Protein AF-A0A0N4XJ98-F1 (afdb_monomer)

Radius of gyration: 18.04 Å; Cα contacts (8 Å, |Δi|>4): 107; chains: 1; bounding box: 39×33×53 Å

pLDDT: mean 84.91, std 18.33, range [32.22, 97.94]

Secondary structure (DSSP, 8-state):
-PPPHHHHHHHHHHHHHHHHHHHHHHHT-TT--SS-------TTTT--S--B-TTSSB-TTTB-TTSSSB-HHHHHHHHHHHHHHHHSPTT---SS--TT---SPPPPPPP----TT-PPPSS-------

Mean predicted aligned error: 8.16 Å

Organism: Nippostrongylus brasiliensis (NCBI:txid27835)

Solvent-accessible surface area (backbone atoms only — not comparable to full-atom values): 8422 Å² total; per-residue (Å²): 136,82,76,56,70,70,57,51,53,53,51,52,53,54,51,52,55,52,51,53,50,54,53,50,60,38,73,65,49,81,53,66,52,98,86,47,68,63,79,86,79,46,39,55,72,69,57,89,68,83,75,48,42,99,85,73,41,74,40,72,66,39,21,34,98,80,70,71,54,68,16,77,56,30,48,52,49,51,49,48,51,51,55,39,41,61,69,36,56,84,96,64,51,53,35,60,64,62,86,86,59,74,84,66,75,80,71,74,85,74,82,84,80,76,63,94,79,78,65,79,69,96,59,84,74,68,83,78,79,126

Sequence (130 aa):
MECGDDYIRKRDKLTEEYRKILYALQDEKKFDHEDFTVVVQSFMDDIYDAFRNSRGVYDKTFYGADVFHISKYGNAVLGKFLWNNLLEPVGKKTTKADLGNDDAPLLCPTTVSFDSTGGLPTSFQAELVA

InterPro domains:
  IPR038885 Phospholipase B1, membrane-associated [PTHR21325] (12-111)

Structure (mmCIF, N/CA/C/O backbone):
data_AF-A0A0N4XJ98-F1
#
_entry.id   AF-A0A0N4XJ98-F1
#
loop_
_atom_site.group_PDB
_atom_site.id
_atom_site.type_symbol
_atom_site.label_atom_id
_atom_site.label_alt_id
_atom_site.label_comp_id
_atom_site.label_asym_id
_atom_site.label_entity_id
_atom_site.label_seq_id
_atom_site.pdbx_PDB_ins_code
_atom_site.Cartn_x
_atom_site.Cartn_y
_atom_site.Cartn_z
_atom_site.occupancy
_atom_site.B_iso_or_equiv
_atom_site.auth_seq_id
_atom_site.auth_comp_id
_atom_site.auth_asym_id
_atom_site.auth_atom_id
_atom_site.pdbx_PDB_model_num
ATOM 1 N N . MET A 1 1 ? 13.497 2.907 -17.859 1.00 48.62 1 MET A N 1
ATOM 2 C CA . MET A 1 1 ? 13.083 4.317 -17.756 1.00 48.62 1 MET A CA 1
ATOM 3 C C . MET A 1 1 ? 13.409 4.711 -16.331 1.00 48.62 1 MET A C 1
ATOM 5 O O . MET A 1 1 ? 12.692 4.307 -15.429 1.00 48.62 1 MET A O 1
ATOM 9 N N . GLU A 1 2 ? 14.575 5.304 -16.108 1.00 59.53 2 GLU A N 1
ATOM 10 C CA . GLU A 1 2 ? 14.986 5.723 -14.766 1.00 59.53 2 GLU A CA 1
ATOM 11 C C . GLU A 1 2 ? 14.570 7.181 -14.607 1.00 59.53 2 GLU A C 1
ATOM 13 O O . GLU A 1 2 ? 14.900 8.026 -15.441 1.00 59.53 2 GLU A O 1
ATOM 18 N N . CYS A 1 3 ? 13.744 7.455 -13.601 1.00 68.56 3 CYS A N 1
ATOM 19 C CA . CYS A 1 3 ? 13.434 8.822 -13.218 1.00 68.56 3 CYS A CA 1
ATOM 20 C C . CYS A 1 3 ? 14.681 9.400 -12.535 1.00 68.56 3 CYS A C 1
ATOM 22 O O . CYS A 1 3 ? 15.293 8.706 -11.730 1.00 68.56 3 CYS A O 1
ATOM 24 N N . GLY A 1 4 ? 15.073 10.636 -12.852 1.00 80.94 4 GLY A N 1
ATOM 25 C CA . GLY A 1 4 ? 16.208 11.272 -12.171 1.00 80.94 4 GLY A CA 1
ATOM 26 C C . GLY A 1 4 ? 15.931 11.499 -10.679 1.00 80.94 4 GLY A C 1
ATOM 27 O O . GLY A 1 4 ? 14.773 11.655 -10.286 1.00 80.94 4 GLY A O 1
ATOM 28 N N . ASP A 1 5 ? 16.986 11.572 -9.865 1.00 85.38 5 ASP A N 1
ATOM 29 C CA . ASP A 1 5 ? 16.911 11.648 -8.393 1.00 85.38 5 ASP A CA 1
ATOM 30 C C . ASP A 1 5 ? 15.963 12.740 -7.865 1.00 85.38 5 ASP A C 1
ATOM 32 O O . ASP A 1 5 ? 15.241 12.528 -6.889 1.00 85.38 5 ASP A O 1
ATOM 36 N N . ASP A 1 6 ? 15.907 13.903 -8.524 1.00 91.12 6 ASP A N 1
ATOM 37 C CA . ASP A 1 6 ? 15.015 15.000 -8.117 1.00 91.12 6 ASP A CA 1
ATOM 38 C C . ASP A 1 6 ? 13.527 14.630 -8.247 1.00 91.12 6 ASP A C 1
ATOM 40 O O . ASP A 1 6 ? 12.714 14.959 -7.379 1.00 91.12 6 ASP A O 1
ATOM 44 N N . TYR A 1 7 ? 13.165 13.879 -9.290 1.00 89.88 7 TYR A N 1
ATOM 45 C CA . TYR A 1 7 ? 11.793 13.421 -9.494 1.00 89.88 7 TYR A CA 1
ATOM 46 C C . TYR A 1 7 ? 11.388 12.361 -8.470 1.00 89.88 7 TYR A C 1
ATOM 48 O O . TYR A 1 7 ? 10.267 12.411 -7.962 1.00 89.88 7 TYR A O 1
ATOM 56 N N . ILE A 1 8 ? 12.301 11.445 -8.132 1.00 90.19 8 ILE A N 1
ATOM 57 C CA . ILE A 1 8 ? 12.093 10.445 -7.078 1.00 90.19 8 ILE A CA 1
ATOM 58 C C . ILE A 1 8 ? 11.874 11.141 -5.733 1.00 90.19 8 ILE A C 1
ATOM 60 O O . ILE A 1 8 ? 10.845 10.929 -5.095 1.00 90.19 8 ILE A O 1
ATOM 64 N N . ARG A 1 9 ? 12.746 12.090 -5.368 1.00 91.62 9 ARG A N 1
ATOM 65 C CA . ARG A 1 9 ? 12.595 12.874 -4.133 1.00 91.62 9 ARG A CA 1
ATOM 66 C C . ARG A 1 9 ? 11.261 13.621 -4.081 1.00 91.62 9 ARG A C 1
ATOM 68 O O . ARG A 1 9 ? 10.619 13.687 -3.033 1.00 91.62 9 ARG A O 1
ATOM 75 N N . LYS A 1 10 ? 10.835 14.212 -5.202 1.00 94.25 10 LYS A N 1
ATOM 76 C CA . LYS A 1 10 ? 9.556 14.928 -5.286 1.00 94.25 10 LYS A CA 1
ATOM 77 C C . LYS A 1 10 ? 8.364 13.985 -5.108 1.00 94.25 10 LYS A C 1
ATOM 79 O O . LYS A 1 10 ? 7.436 14.336 -4.382 1.00 94.25 10 LYS A O 1
ATOM 84 N N . ARG A 1 11 ? 8.387 12.815 -5.753 1.00 92.62 11 ARG A N 1
ATOM 85 C CA . ARG A 1 11 ? 7.362 11.772 -5.605 1.00 92.62 11 ARG A CA 1
ATOM 86 C C . ARG A 1 11 ? 7.258 11.313 -4.153 1.00 92.62 11 ARG A C 1
ATOM 88 O O . ARG 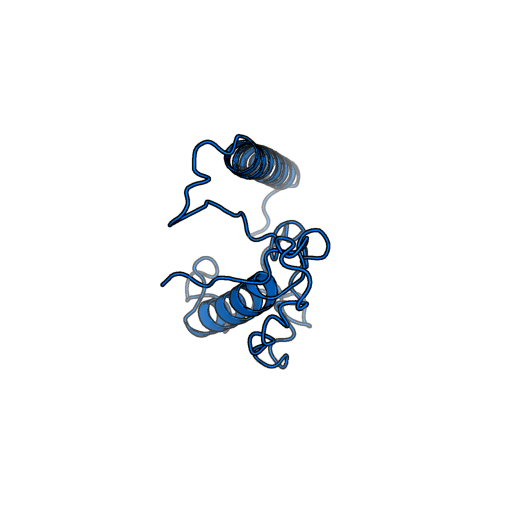A 1 11 ? 6.150 11.267 -3.623 1.00 92.62 11 ARG A O 1
ATOM 95 N N . ASP A 1 12 ? 8.387 11.015 -3.519 1.00 92.94 12 ASP A N 1
ATOM 96 C CA . ASP A 1 12 ? 8.416 10.483 -2.154 1.00 92.94 12 ASP A CA 1
ATOM 97 C C . ASP A 1 12 ? 7.845 11.505 -1.171 1.00 92.94 12 ASP A C 1
ATOM 99 O O . ASP A 1 12 ? 6.924 11.187 -0.423 1.00 92.94 12 ASP A O 1
ATOM 103 N N . LYS A 1 13 ? 8.247 12.778 -1.293 1.00 95.31 13 LYS A N 1
ATOM 104 C CA . LYS A 1 13 ? 7.671 13.869 -0.498 1.00 95.31 13 LYS A CA 1
ATOM 105 C C . LYS A 1 13 ? 6.152 13.978 -0.663 1.00 95.31 13 LYS A C 1
ATOM 107 O O . LYS A 1 13 ? 5.438 14.133 0.320 1.00 95.31 13 LYS A O 1
ATOM 112 N N . LEU A 1 14 ? 5.641 13.930 -1.895 1.00 95.31 14 LEU A N 1
ATOM 113 C CA . LEU A 1 14 ? 4.194 14.014 -2.136 1.00 95.31 14 LEU A CA 1
ATOM 114 C C . LEU A 1 14 ? 3.447 12.809 -1.556 1.00 95.31 14 LEU A C 1
ATOM 116 O O . LEU A 1 14 ? 2.352 12.972 -1.025 1.00 95.31 14 LEU A O 1
ATOM 120 N N . THR A 1 15 ? 4.048 11.624 -1.635 1.00 93.94 15 THR A N 1
ATOM 121 C CA . THR A 1 15 ? 3.486 10.386 -1.082 1.00 93.94 15 THR A CA 1
ATOM 122 C C . THR A 1 15 ? 3.412 10.455 0.443 1.00 93.94 15 THR A C 1
ATOM 124 O O . THR A 1 15 ? 2.373 10.140 1.020 1.00 93.94 15 THR A O 1
ATOM 127 N N . GLU A 1 16 ? 4.472 10.933 1.097 1.00 94.88 16 GLU A N 1
ATOM 128 C CA . GLU A 1 16 ? 4.503 11.140 2.547 1.00 94.88 16 GLU A CA 1
ATOM 129 C C . GLU A 1 16 ? 3.462 12.166 3.008 1.00 94.88 16 GLU A C 1
ATOM 131 O O . GLU A 1 16 ? 2.733 11.910 3.964 1.00 94.88 16 GLU A O 1
ATOM 136 N N . GLU A 1 17 ? 3.356 13.315 2.334 1.00 97.00 17 GLU A N 1
ATOM 137 C CA . GLU A 1 17 ? 2.368 14.344 2.683 1.00 97.00 17 GLU A CA 1
ATOM 138 C C . GLU A 1 17 ? 0.931 13.849 2.480 1.00 97.00 17 GLU A C 1
ATOM 140 O O . GLU A 1 17 ? 0.078 14.058 3.341 1.00 97.00 17 GLU A O 1
ATOM 145 N N . TYR A 1 18 ? 0.666 13.127 1.387 1.00 95.88 18 TYR A N 1
ATOM 146 C CA . TYR A 1 18 ? -0.634 12.498 1.158 1.00 95.88 18 TYR A CA 1
ATOM 147 C C . TYR A 1 18 ? -0.984 11.507 2.275 1.00 95.88 18 TYR A C 1
ATOM 149 O O . TYR A 1 18 ? -2.074 11.573 2.843 1.00 95.88 18 TYR A O 1
ATOM 157 N N . ARG A 1 19 ? -0.041 10.636 2.654 1.00 95.25 19 ARG A N 1
ATOM 158 C CA . ARG A 1 19 ? -0.224 9.672 3.745 1.00 95.25 19 ARG A CA 1
ATOM 159 C C . ARG A 1 19 ? -0.502 10.360 5.081 1.00 95.25 19 ARG A C 1
ATOM 161 O O . ARG A 1 19 ? -1.426 9.954 5.778 1.00 95.25 19 ARG A O 1
ATOM 168 N N . LYS A 1 20 ? 0.246 11.414 5.431 1.00 96.56 20 LYS A N 1
ATOM 169 C CA . LYS A 1 20 ? 0.011 12.189 6.665 1.00 96.56 20 LYS A CA 1
ATOM 170 C C . LYS A 1 20 ? -1.420 12.718 6.733 1.00 96.56 20 LYS A C 1
ATOM 172 O O . LYS A 1 20 ? -2.039 12.642 7.788 1.00 96.56 20 LYS A O 1
ATOM 177 N N . ILE A 1 21 ? -1.949 13.213 5.613 1.00 96.94 21 ILE A N 1
ATOM 178 C CA . ILE A 1 21 ? -3.331 13.697 5.537 1.00 96.94 21 ILE A CA 1
ATOM 179 C C . ILE A 1 21 ? -4.325 12.548 5.743 1.00 96.94 21 ILE A C 1
ATOM 181 O O . ILE A 1 21 ? -5.291 12.727 6.475 1.00 96.94 21 ILE A O 1
ATOM 185 N N . LEU A 1 22 ? -4.093 11.366 5.160 1.00 95.25 22 LEU A N 1
ATOM 186 C CA . LEU A 1 22 ? -4.973 10.208 5.374 1.00 95.25 22 LEU A CA 1
ATOM 187 C C . LEU A 1 22 ? -5.050 9.791 6.848 1.00 95.25 22 LEU A C 1
ATOM 189 O O . LEU A 1 22 ? -6.145 9.549 7.352 1.00 95.25 22 LEU A O 1
ATOM 193 N N . TYR A 1 23 ? -3.914 9.741 7.546 1.00 94.75 23 TYR A N 1
ATOM 194 C CA . TYR A 1 23 ? -3.902 9.436 8.980 1.00 94.75 23 TYR A CA 1
ATOM 195 C C . TYR A 1 23 ? -4.558 10.540 9.809 1.00 94.75 23 TYR A C 1
ATOM 197 O O . TYR A 1 23 ? -5.353 10.235 10.690 1.00 94.75 23 TYR A O 1
ATOM 205 N N . ALA A 1 24 ? -4.313 11.813 9.485 1.00 96.25 24 ALA A N 1
ATOM 206 C CA . ALA A 1 24 ? -5.002 12.919 10.144 1.00 96.25 24 ALA A CA 1
ATOM 207 C C . ALA A 1 24 ? -6.531 12.820 9.981 1.00 96.25 24 ALA A C 1
ATOM 209 O O . ALA A 1 24 ? -7.254 12.998 10.953 1.00 96.25 24 ALA A O 1
ATOM 210 N N . LEU A 1 25 ? -7.020 12.460 8.787 1.00 95.06 25 LEU A N 1
ATOM 211 C CA . LEU A 1 25 ? -8.450 12.267 8.517 1.00 95.06 25 LEU A CA 1
ATOM 212 C C . LEU A 1 25 ? -9.069 11.126 9.336 1.00 95.06 25 LEU A C 1
ATOM 214 O O . LEU A 1 25 ? -10.206 11.251 9.786 1.00 95.06 25 LEU A O 1
ATOM 218 N N . GLN A 1 26 ? -8.345 10.021 9.526 1.00 92.69 26 GLN A N 1
ATOM 219 C CA . GLN A 1 26 ? -8.756 8.962 10.450 1.00 92.69 26 GLN A CA 1
ATOM 220 C C . GLN A 1 26 ? -8.799 9.491 11.894 1.00 92.69 26 GLN A C 1
ATOM 222 O O . GLN A 1 26 ? -9.791 9.310 12.598 1.00 92.69 26 GLN A O 1
ATOM 227 N N . ASP A 1 27 ? -7.736 10.164 12.333 1.00 93.50 27 ASP A N 1
ATOM 228 C CA . ASP A 1 27 ? -7.558 10.591 13.725 1.00 93.50 27 ASP A CA 1
ATOM 229 C C . ASP A 1 27 ? -8.497 11.741 14.138 1.00 93.50 27 ASP A C 1
ATOM 231 O O . ASP A 1 27 ? -8.714 11.965 15.330 1.00 93.50 27 ASP A O 1
ATOM 235 N N . GLU A 1 28 ? -9.109 12.439 13.176 1.00 95.12 28 GLU A N 1
ATOM 236 C CA . GLU A 1 28 ? -10.196 13.398 13.412 1.00 95.12 28 GLU A CA 1
ATOM 237 C C . GLU A 1 28 ? -11.440 12.749 14.039 1.00 95.12 28 GLU A C 1
ATOM 239 O O . GLU A 1 28 ? -12.269 13.463 14.607 1.00 95.12 28 GLU A O 1
ATOM 244 N N . LYS A 1 29 ? -11.604 11.420 13.919 1.00 91.00 29 LYS A N 1
ATOM 245 C CA . LYS A 1 29 ? -12.755 10.646 14.433 1.00 91.00 29 LYS A CA 1
ATOM 246 C C . LYS A 1 29 ? -14.124 11.131 13.958 1.00 91.00 29 LYS A C 1
ATOM 248 O O . LYS A 1 29 ? -15.160 10.7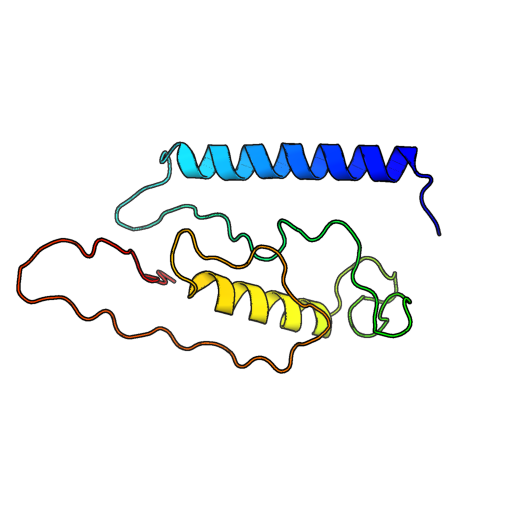20 14.471 1.00 91.00 29 LYS A O 1
ATOM 253 N N . LYS A 1 30 ? -14.158 11.989 12.936 1.00 94.12 30 LYS A N 1
ATOM 254 C CA . LYS A 1 30 ? -15.388 12.525 12.339 1.00 94.12 30 LYS A CA 1
ATOM 255 C C . LYS A 1 30 ? -16.293 11.422 11.780 1.00 94.12 30 LYS A C 1
ATOM 257 O O . LYS A 1 30 ? -17.500 11.621 11.670 1.00 94.12 30 LYS A O 1
ATOM 262 N N . PHE A 1 31 ? -15.696 10.297 11.397 1.00 91.75 31 PHE A N 1
ATOM 263 C CA . PHE A 1 31 ? -16.375 9.141 10.827 1.00 91.75 31 PHE A CA 1
ATOM 264 C C . PHE A 1 31 ? -16.526 7.981 11.816 1.00 91.75 31 PHE A C 1
ATOM 266 O O . PHE A 1 31 ? -16.961 6.921 11.392 1.00 91.75 31 PHE A O 1
ATOM 273 N N . ASP A 1 32 ? -16.187 8.160 13.097 1.00 93.75 32 ASP A N 1
ATOM 274 C CA . ASP A 1 32 ? -16.399 7.129 14.116 1.00 93.75 32 ASP A CA 1
ATOM 275 C C . ASP A 1 32 ? -17.882 7.098 14.500 1.00 93.75 32 ASP A C 1
ATOM 277 O O . ASP A 1 32 ? -18.371 7.945 15.252 1.00 93.75 32 ASP A O 1
ATOM 281 N N . HIS A 1 33 ? -18.600 6.125 13.947 1.00 92.75 33 HIS A N 1
ATOM 282 C CA . HIS A 1 33 ? -20.007 5.861 14.215 1.00 92.75 33 HIS A CA 1
ATOM 283 C C . HIS A 1 33 ? -20.186 4.441 14.764 1.00 92.75 33 HIS A C 1
ATOM 285 O O . HIS A 1 33 ? -19.295 3.603 14.658 1.00 92.75 33 HIS A O 1
ATOM 291 N N . GLU A 1 34 ? -21.362 4.150 15.322 1.00 92.31 34 GLU A N 1
ATOM 292 C CA . GLU A 1 34 ? -21.692 2.806 15.826 1.00 92.31 34 GLU A CA 1
ATOM 293 C C . GLU A 1 34 ? -21.682 1.734 14.718 1.00 92.31 34 GLU A C 1
ATOM 295 O O . GLU A 1 34 ? -21.380 0.580 14.993 1.00 92.31 34 GLU A O 1
ATOM 300 N N . ASP A 1 35 ? -21.942 2.125 13.465 1.00 93.56 35 ASP A N 1
ATOM 301 C CA . ASP A 1 35 ? -22.123 1.197 12.335 1.00 93.56 35 ASP A CA 1
ATOM 302 C C . ASP A 1 35 ? -20.986 1.252 11.302 1.00 93.56 35 ASP A C 1
ATOM 304 O O . ASP A 1 35 ? -20.921 0.419 10.399 1.00 93.56 35 ASP A O 1
ATOM 308 N N . PHE A 1 36 ? -20.111 2.260 11.376 1.00 92.44 36 PHE A N 1
ATOM 309 C CA . PHE A 1 36 ? -18.972 2.393 10.471 1.00 92.44 36 PHE A CA 1
ATOM 310 C C . PHE A 1 36 ? -17.874 3.274 11.071 1.00 92.44 36 PHE A C 1
ATOM 312 O O . PHE A 1 36 ? -18.132 4.158 11.883 1.00 92.44 36 PHE A O 1
ATOM 319 N N . THR A 1 37 ? -16.640 3.056 10.621 1.00 92.44 37 THR A N 1
ATOM 320 C CA . THR A 1 37 ? -15.479 3.911 10.904 1.00 92.44 37 THR A CA 1
ATOM 321 C C . THR A 1 37 ? -14.550 3.936 9.688 1.00 92.44 37 THR A C 1
ATOM 323 O O . THR A 1 37 ? -14.688 3.131 8.762 1.00 92.44 37 THR A O 1
ATOM 326 N N . VAL A 1 38 ? -13.609 4.878 9.665 1.00 90.62 38 VAL A N 1
ATOM 327 C CA . VAL A 1 38 ? -12.567 4.977 8.639 1.00 90.62 38 VAL A CA 1
ATOM 328 C C . VAL A 1 38 ? -11.235 4.613 9.273 1.00 90.62 38 VAL A C 1
ATOM 330 O O . VAL A 1 38 ? -10.776 5.301 10.176 1.00 90.62 38 VAL A O 1
ATOM 333 N N . VAL A 1 39 ? -10.592 3.560 8.763 1.00 90.81 39 VAL A N 1
ATOM 334 C CA . VAL A 1 39 ? -9.272 3.118 9.232 1.00 90.81 39 VAL A CA 1
ATOM 335 C C . VAL A 1 39 ? -8.328 2.934 8.047 1.00 90.81 39 VAL A C 1
ATOM 337 O O . VAL A 1 39 ? -8.559 2.098 7.169 1.00 90.81 39 VAL A O 1
ATOM 340 N N . VAL A 1 40 ? -7.234 3.688 8.041 1.00 93.25 40 VAL A N 1
ATOM 341 C CA . VAL A 1 40 ? -6.115 3.557 7.107 1.00 93.25 40 VAL A CA 1
ATOM 342 C C . VAL A 1 40 ? -5.380 2.244 7.384 1.00 93.25 40 VAL A C 1
ATOM 344 O O . VAL A 1 40 ? -5.017 1.940 8.520 1.00 93.25 40 VAL A O 1
ATOM 347 N N . GLN A 1 41 ? -5.156 1.451 6.334 1.00 94.62 41 GLN A N 1
ATOM 348 C CA . GLN A 1 41 ? -4.370 0.218 6.413 1.00 94.62 41 GLN A CA 1
ATOM 349 C C . GLN A 1 41 ? -2.926 0.496 5.997 1.00 94.62 41 GLN A C 1
ATOM 351 O O . GLN A 1 41 ? -2.675 1.002 4.904 1.00 94.62 41 GLN A O 1
ATOM 356 N N . SER A 1 42 ? -1.980 0.153 6.870 1.00 95.50 42 SER A N 1
ATOM 357 C CA . SER A 1 42 ? -0.594 0.625 6.800 1.00 95.50 42 SER A CA 1
ATOM 358 C C . SER A 1 42 ? 0.328 -0.232 5.935 1.00 95.50 42 SER A C 1
ATOM 360 O O . SER A 1 42 ? 1.483 0.133 5.760 1.00 95.50 42 SER A O 1
ATOM 362 N N . PHE A 1 43 ? -0.127 -1.369 5.394 1.00 95.06 43 PHE A N 1
ATOM 363 C CA . PHE A 1 43 ? 0.734 -2.406 4.788 1.00 95.06 43 PHE A CA 1
ATOM 364 C C . PHE A 1 43 ? 1.674 -1.950 3.650 1.00 95.06 43 PHE A C 1
ATOM 366 O O . PHE A 1 43 ? 2.585 -2.694 3.281 1.00 95.06 43 PHE A O 1
ATOM 373 N N . MET A 1 44 ? 1.474 -0.749 3.096 1.00 94.06 44 MET A N 1
ATOM 374 C CA . MET A 1 44 ? 2.308 -0.150 2.045 1.00 94.06 44 MET A CA 1
ATOM 375 C C . MET A 1 44 ? 3.029 1.139 2.470 1.00 94.06 44 MET A C 1
ATOM 377 O O . MET A 1 44 ? 3.636 1.799 1.627 1.00 94.06 44 MET A O 1
ATOM 381 N N . ASP A 1 45 ? 2.966 1.537 3.740 1.00 94.88 45 ASP A N 1
ATOM 382 C CA . ASP A 1 45 ? 3.508 2.820 4.190 1.00 94.88 45 ASP A CA 1
ATOM 383 C C . ASP A 1 45 ? 5.022 2.950 3.975 1.00 94.88 45 ASP A C 1
ATOM 385 O O . ASP A 1 45 ? 5.511 4.015 3.596 1.00 94.88 45 ASP A O 1
ATOM 389 N N . ASP A 1 46 ? 5.753 1.848 4.102 1.00 94.44 46 ASP A N 1
ATOM 390 C CA . ASP A 1 46 ? 7.205 1.801 3.920 1.00 94.44 46 ASP A CA 1
ATOM 391 C C . ASP A 1 46 ? 7.624 1.228 2.551 1.00 94.44 46 ASP A C 1
ATOM 393 O O . ASP A 1 46 ? 8.749 0.746 2.368 1.00 94.44 46 ASP A O 1
ATOM 397 N N . ILE A 1 47 ? 6.720 1.283 1.566 1.00 92.31 47 ILE A N 1
ATOM 398 C CA . ILE A 1 47 ? 6.980 0.914 0.170 1.00 92.31 47 ILE A CA 1
ATOM 399 C C . ILE A 1 47 ? 7.099 2.190 -0.673 1.00 92.31 47 ILE A C 1
ATOM 401 O O . ILE A 1 47 ? 6.105 2.816 -1.032 1.00 92.31 47 ILE A O 1
ATOM 405 N N . TYR A 1 48 ? 8.338 2.555 -1.013 1.00 87.56 48 TYR A N 1
ATOM 406 C CA . TYR A 1 48 ? 8.657 3.764 -1.790 1.00 87.56 48 TYR A CA 1
ATOM 407 C C . TYR A 1 48 ? 9.062 3.477 -3.238 1.00 87.56 48 TYR A C 1
ATOM 409 O O . TYR A 1 48 ? 9.133 4.394 -4.049 1.00 87.56 48 TYR A O 1
ATOM 417 N N . ASP A 1 49 ? 9.333 2.223 -3.598 1.00 88.50 49 ASP A N 1
ATOM 418 C CA . ASP A 1 49 ? 9.647 1.851 -4.978 1.00 88.50 49 ASP A CA 1
ATOM 419 C C . ASP A 1 49 ? 8.705 0.757 -5.473 1.00 88.50 49 ASP A C 1
ATOM 421 O O . ASP A 1 49 ? 8.151 -0.024 -4.697 1.00 88.50 49 ASP A O 1
ATOM 425 N N . ALA A 1 50 ? 8.534 0.711 -6.790 1.00 90.62 50 ALA A N 1
ATOM 426 C CA . ALA A 1 50 ? 7.816 -0.364 -7.440 1.00 90.62 50 ALA A CA 1
ATOM 427 C C . ALA A 1 50 ? 8.526 -1.696 -7.153 1.00 90.62 50 ALA A C 1
ATOM 429 O O . ALA A 1 50 ? 9.743 -1.821 -7.300 1.00 90.62 50 ALA A O 1
ATOM 430 N N . PHE A 1 51 ? 7.748 -2.707 -6.764 1.00 93.94 51 PHE A N 1
ATOM 431 C CA . PHE A 1 51 ? 8.220 -4.070 -6.553 1.00 93.94 51 PHE A CA 1
ATOM 432 C C . PHE A 1 51 ? 9.074 -4.572 -7.729 1.00 93.94 51 PHE A C 1
ATOM 434 O O . PHE A 1 51 ? 8.694 -4.458 -8.900 1.00 93.94 51 PHE A O 1
ATOM 441 N N . ARG A 1 52 ? 10.221 -5.161 -7.391 1.00 94.00 52 ARG A N 1
ATOM 442 C CA . ARG A 1 52 ? 11.146 -5.846 -8.294 1.00 94.00 52 ARG A C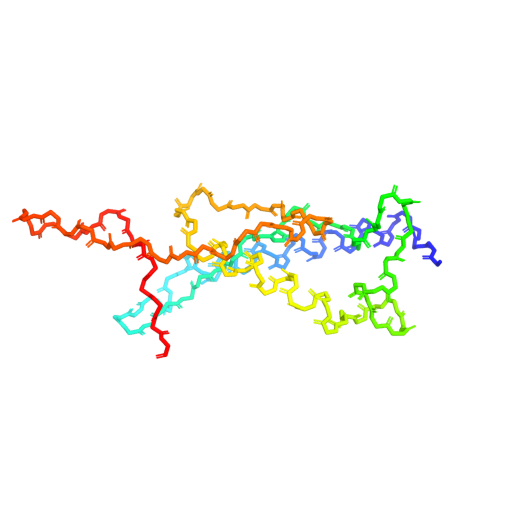A 1
ATOM 443 C C . ARG A 1 52 ? 11.341 -7.261 -7.769 1.00 94.00 52 ARG A C 1
ATOM 445 O O . ARG A 1 52 ? 11.419 -7.463 -6.561 1.00 94.00 52 ARG A O 1
ATOM 452 N N . ASN A 1 53 ? 11.454 -8.227 -8.670 1.00 92.44 53 ASN A N 1
ATOM 453 C CA . ASN A 1 53 ? 11.734 -9.605 -8.271 1.00 92.44 53 ASN A CA 1
ATOM 454 C C . ASN A 1 53 ? 13.176 -9.769 -7.760 1.00 92.44 53 ASN A C 1
ATOM 456 O O . ASN A 1 53 ? 13.980 -8.835 -7.782 1.00 92.44 53 ASN A O 1
ATOM 460 N N . SER A 1 54 ? 13.538 -10.992 -7.373 1.00 91.50 54 SER A N 1
ATOM 461 C CA . SER A 1 54 ? 14.874 -11.349 -6.866 1.00 91.50 54 SER A CA 1
ATOM 462 C C . SER A 1 54 ? 16.041 -11.031 -7.813 1.00 91.50 54 SER A C 1
ATOM 464 O O . SER A 1 54 ? 17.189 -11.002 -7.381 1.00 91.50 54 SER A O 1
ATOM 466 N N . ARG A 1 55 ? 15.774 -10.760 -9.099 1.00 93.06 55 ARG A N 1
ATOM 467 C CA . ARG A 1 55 ? 16.777 -10.331 -10.089 1.00 93.06 55 ARG A CA 1
ATOM 468 C C . ARG A 1 55 ? 16.885 -8.807 -10.219 1.00 93.06 55 ARG A C 1
ATOM 470 O O . ARG A 1 55 ? 17.598 -8.330 -11.095 1.00 93.06 55 ARG A O 1
ATOM 477 N N . GLY A 1 56 ? 16.152 -8.040 -9.413 1.00 92.88 56 GLY A N 1
ATOM 478 C CA . GLY A 1 56 ? 16.151 -6.575 -9.443 1.00 92.88 56 GLY A CA 1
ATOM 479 C C . GLY A 1 56 ? 15.400 -5.960 -10.630 1.00 92.88 56 GLY A C 1
ATOM 480 O O . GLY A 1 56 ? 15.498 -4.753 -10.862 1.00 92.88 56 GLY A O 1
ATOM 481 N N . VAL A 1 57 ? 14.633 -6.752 -11.386 1.00 93.88 57 VAL A N 1
ATOM 482 C CA . VAL A 1 57 ? 13.833 -6.266 -12.523 1.00 93.88 57 VAL A CA 1
ATOM 483 C C . VAL A 1 57 ? 12.353 -6.200 -12.161 1.00 93.88 57 VAL A C 1
ATOM 485 O O . VAL A 1 57 ? 11.881 -6.972 -11.325 1.00 93.88 57 VAL A O 1
ATOM 488 N N . TYR A 1 58 ? 11.609 -5.308 -12.819 1.00 94.56 58 TYR A N 1
ATOM 489 C CA . TYR A 1 58 ? 10.156 -5.254 -12.675 1.00 94.56 58 TYR A CA 1
ATOM 490 C C . TYR A 1 58 ? 9.532 -6.597 -13.048 1.00 94.56 58 TYR A C 1
ATOM 492 O O . TYR A 1 58 ? 9.808 -7.160 -14.116 1.00 94.56 58 TYR A O 1
ATOM 500 N N . ASP A 1 59 ? 8.708 -7.118 -12.146 1.00 94.19 59 ASP A N 1
ATOM 501 C CA . ASP A 1 59 ? 8.102 -8.423 -12.324 1.00 94.19 59 ASP A CA 1
ATOM 502 C C . ASP A 1 59 ? 6.921 -8.346 -13.303 1.00 94.19 59 ASP A C 1
ATOM 504 O O . ASP A 1 59 ? 5.856 -7.816 -12.995 1.00 94.19 59 ASP A O 1
ATOM 508 N N . LYS A 1 60 ? 7.105 -8.905 -14.502 1.00 93.94 60 LYS A N 1
ATOM 509 C CA . LYS A 1 60 ? 6.090 -8.910 -15.569 1.00 93.94 60 LYS A CA 1
ATOM 510 C C . LYS A 1 60 ? 4.865 -9.775 -15.258 1.00 93.94 60 LYS A C 1
ATOM 512 O O . LYS A 1 60 ? 3.903 -9.738 -16.016 1.00 93.94 60 LYS A O 1
ATOM 517 N N . THR A 1 61 ? 4.911 -10.583 -14.201 1.00 94.19 61 THR A N 1
ATOM 518 C CA . THR A 1 61 ? 3.742 -11.302 -13.686 1.00 94.19 61 THR A CA 1
ATOM 519 C C . THR A 1 61 ? 2.976 -10.448 -12.678 1.00 94.19 61 THR A C 1
ATOM 521 O O . THR A 1 61 ? 1.749 -10.517 -12.638 1.00 94.19 61 THR A O 1
ATOM 524 N N . PHE A 1 62 ? 3.666 -9.596 -11.913 1.00 96.62 62 PHE A N 1
ATOM 525 C CA . PHE A 1 62 ? 3.068 -8.697 -10.922 1.00 96.62 62 PHE A CA 1
ATOM 526 C C . PHE A 1 62 ? 2.386 -7.479 -11.560 1.00 96.62 62 PHE A C 1
ATOM 528 O O . PHE A 1 62 ? 1.325 -7.055 -11.101 1.00 96.62 62 PHE A O 1
ATOM 535 N N . TYR A 1 63 ? 2.947 -6.948 -12.648 1.00 97.38 63 TYR A N 1
ATOM 536 C CA . TYR A 1 63 ? 2.392 -5.809 -13.388 1.00 97.38 63 TYR A CA 1
ATOM 537 C C . TYR A 1 63 ? 1.702 -6.220 -14.692 1.00 97.38 63 TYR A C 1
ATOM 539 O O . TYR A 1 63 ? 1.922 -7.305 -15.228 1.00 97.38 63 TYR A O 1
ATOM 547 N N . GLY A 1 64 ? 0.849 -5.337 -15.203 1.00 95.25 64 GLY A N 1
ATOM 548 C CA . GLY A 1 64 ? 0.267 -5.415 -16.535 1.00 95.25 64 GLY A CA 1
ATOM 549 C C . GLY A 1 64 ? 1.295 -5.157 -17.641 1.00 95.25 64 GLY A C 1
ATOM 550 O O . GLY A 1 64 ? 2.483 -4.944 -17.394 1.00 95.25 64 GLY A O 1
ATOM 551 N N . ALA A 1 65 ? 0.826 -5.163 -18.891 1.00 94.25 65 ALA A N 1
ATOM 552 C CA . ALA A 1 65 ? 1.689 -5.040 -20.069 1.00 94.25 65 ALA A CA 1
ATOM 553 C C . ALA A 1 65 ? 2.483 -3.718 -20.125 1.00 94.25 65 ALA A C 1
ATOM 555 O O . ALA A 1 65 ? 3.559 -3.677 -20.718 1.00 94.25 65 ALA A O 1
ATOM 556 N N . ASP A 1 66 ? 1.966 -2.660 -19.499 1.00 94.81 66 ASP A N 1
ATOM 557 C CA . ASP A 1 66 ? 2.602 -1.342 -19.407 1.00 94.81 66 ASP A CA 1
ATOM 558 C C . ASP A 1 66 ? 3.633 -1.218 -18.273 1.00 94.81 66 ASP A C 1
ATOM 560 O O . ASP A 1 66 ? 4.328 -0.207 -18.197 1.00 94.81 66 ASP A O 1
ATOM 564 N N . VAL A 1 67 ? 3.775 -2.244 -17.420 1.00 92.94 67 VAL A N 1
ATOM 565 C CA . VAL A 1 67 ? 4.671 -2.243 -16.249 1.00 92.94 67 VAL A CA 1
ATOM 566 C C . VAL A 1 67 ? 4.354 -1.089 -15.282 1.00 92.94 67 VAL A C 1
ATOM 568 O O . VAL A 1 67 ? 5.231 -0.543 -14.617 1.00 92.94 67 VAL A O 1
ATOM 571 N N . PHE A 1 68 ? 3.081 -0.703 -15.215 1.00 92.19 68 PHE A N 1
ATOM 572 C CA . PHE A 1 68 ? 2.591 0.357 -14.342 1.00 92.19 68 PHE A CA 1
ATOM 573 C C . PHE A 1 68 ? 1.342 -0.090 -13.590 1.00 92.19 6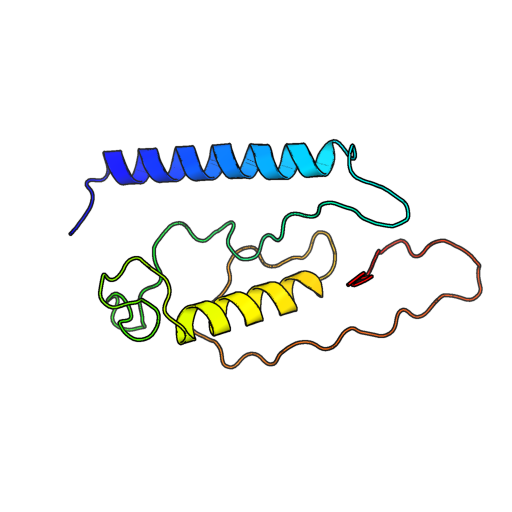8 PHE A C 1
ATOM 575 O O . PHE A 1 68 ? 1.335 -0.112 -12.360 1.00 92.19 68 PHE A O 1
ATOM 582 N N . HIS A 1 69 ? 0.306 -0.517 -14.311 1.00 96.00 69 HIS A N 1
ATOM 583 C CA . HIS A 1 69 ? -0.879 -1.064 -13.667 1.00 96.00 69 HIS A CA 1
ATOM 584 C C . HIS A 1 69 ? -0.564 -2.423 -13.049 1.00 96.00 69 HIS A C 1
ATOM 586 O O . HIS A 1 69 ? 0.207 -3.217 -13.587 1.00 96.00 69 HIS A O 1
ATOM 592 N N . ILE A 1 70 ? -1.179 -2.710 -11.910 1.00 96.81 70 ILE A N 1
ATOM 593 C CA . ILE A 1 70 ? -1.008 -3.985 -11.219 1.00 96.81 70 ILE A CA 1
ATOM 594 C C . ILE A 1 70 ? -1.792 -5.066 -11.982 1.00 96.81 70 ILE A C 1
ATOM 596 O O . ILE A 1 70 ? -2.937 -4.850 -12.385 1.00 96.81 70 ILE A O 1
ATOM 600 N N . SER A 1 71 ? -1.189 -6.235 -12.200 1.00 97.88 71 SER A N 1
ATOM 601 C CA . SER A 1 71 ? -1.836 -7.350 -12.902 1.00 97.88 71 SER A CA 1
ATOM 602 C C . SER A 1 71 ? -2.932 -8.001 -12.048 1.00 97.88 71 SER A C 1
ATOM 604 O O . SER A 1 71 ? -3.099 -7.693 -10.866 1.00 97.88 71 SER A O 1
ATOM 606 N N . LYS A 1 72 ? -3.659 -8.978 -12.608 1.00 97.94 72 LYS A N 1
ATOM 607 C CA . LYS A 1 72 ? -4.566 -9.830 -11.816 1.00 97.94 72 LYS A CA 1
ATOM 608 C C . LYS A 1 72 ? -3.833 -10.520 -10.656 1.00 97.94 72 LYS A C 1
ATOM 610 O O . LYS A 1 72 ? -4.376 -10.597 -9.560 1.00 97.94 72 LYS A O 1
ATOM 615 N N . TYR A 1 73 ? -2.618 -11.012 -10.901 1.00 96.69 73 TYR A N 1
ATOM 616 C CA . TYR A 1 73 ? -1.797 -11.657 -9.878 1.00 96.69 73 TYR A CA 1
ATOM 617 C C . TYR A 1 73 ? -1.332 -10.645 -8.825 1.00 96.69 73 TYR A C 1
ATOM 619 O O . TYR A 1 73 ? -1.568 -10.864 -7.642 1.00 96.69 73 TYR A O 1
ATOM 627 N N . GLY A 1 74 ? -0.786 -9.495 -9.234 1.00 96.75 74 GLY A N 1
ATOM 628 C CA . GLY A 1 74 ? -0.345 -8.473 -8.281 1.00 96.75 74 GLY A CA 1
ATOM 629 C C . GLY A 1 74 ? -1.484 -7.949 -7.396 1.00 96.75 74 GLY A C 1
ATOM 630 O O . GLY A 1 74 ? -1.297 -7.773 -6.196 1.00 96.75 74 GLY A O 1
ATOM 631 N N . ASN A 1 75 ? -2.696 -7.783 -7.943 1.00 97.62 75 ASN A N 1
ATOM 632 C CA . ASN A 1 75 ? -3.863 -7.385 -7.150 1.00 97.62 75 ASN A CA 1
ATOM 633 C C . ASN A 1 75 ? -4.244 -8.464 -6.126 1.00 97.62 75 ASN A C 1
ATOM 635 O O . ASN A 1 75 ? -4.625 -8.128 -5.009 1.00 97.62 75 ASN A O 1
ATOM 639 N N . ALA A 1 76 ? -4.116 -9.751 -6.472 1.00 97.00 76 ALA A N 1
ATOM 640 C CA . ALA A 1 76 ? -4.353 -10.845 -5.530 1.00 97.00 76 ALA A CA 1
ATOM 641 C C . ALA A 1 76 ? -3.319 -10.853 -4.388 1.00 97.00 76 ALA A C 1
ATOM 643 O O . ALA A 1 76 ? -3.697 -11.031 -3.230 1.00 97.00 76 ALA A O 1
ATOM 644 N N . VAL A 1 77 ? -2.042 -10.596 -4.696 1.00 96.81 77 VAL A N 1
ATOM 645 C CA . VAL A 1 77 ? -0.977 -10.456 -3.689 1.00 96.81 77 VAL A CA 1
ATOM 646 C C . VAL A 1 77 ? -1.267 -9.279 -2.752 1.00 96.81 77 VAL A C 1
ATOM 648 O O . VAL A 1 77 ? -1.289 -9.456 -1.536 1.00 96.81 77 VAL A O 1
ATOM 651 N N . LEU A 1 78 ? -1.570 -8.091 -3.289 1.00 96.69 78 LEU A N 1
ATOM 652 C CA . LEU A 1 78 ? -1.911 -6.921 -2.467 1.00 96.69 78 LEU A CA 1
ATOM 653 C C . LEU A 1 78 ? -3.171 -7.149 -1.626 1.00 96.69 78 LEU A C 1
ATOM 655 O O . LEU A 1 78 ? -3.190 -6.786 -0.453 1.00 96.69 78 LEU A O 1
ATOM 659 N N . GLY A 1 79 ? -4.194 -7.797 -2.188 1.00 96.88 79 GLY A N 1
ATOM 660 C CA . GLY A 1 79 ? -5.413 -8.155 -1.464 1.00 96.88 79 GLY A CA 1
ATOM 661 C C . GLY A 1 79 ? -5.145 -9.082 -0.277 1.00 96.88 79 GLY A C 1
ATOM 662 O O . GLY A 1 79 ? -5.722 -8.891 0.790 1.00 96.88 79 GLY A O 1
ATOM 663 N N . LYS A 1 80 ? -4.217 -10.037 -0.421 1.00 96.75 80 LYS A N 1
ATOM 664 C CA . LYS A 1 80 ? -3.778 -10.908 0.678 1.00 96.75 80 LYS A CA 1
ATOM 665 C C . LYS A 1 80 ? -3.097 -10.116 1.798 1.00 96.75 80 LYS A C 1
ATOM 667 O O . LYS A 1 80 ? -3.427 -10.319 2.965 1.00 96.75 80 LYS A O 1
ATOM 672 N N . PHE A 1 81 ? -2.183 -9.205 1.464 1.00 96.75 81 PHE A N 1
ATOM 673 C CA . PHE A 1 81 ? -1.522 -8.371 2.473 1.00 96.75 81 PHE A CA 1
ATOM 674 C C . PHE A 1 81 ? -2.493 -7.420 3.168 1.00 96.75 81 PHE A C 1
ATOM 676 O O . PHE A 1 81 ? -2.441 -7.306 4.388 1.00 96.75 81 PHE A O 1
ATOM 683 N N . LEU A 1 82 ? -3.418 -6.810 2.425 1.00 96.44 82 LEU A N 1
ATOM 684 C CA . LEU A 1 82 ? -4.486 -5.993 2.996 1.00 96.44 82 LEU A CA 1
ATOM 685 C C . LEU A 1 82 ? -5.349 -6.805 3.973 1.00 96.44 82 LEU A C 1
ATOM 687 O O . LEU A 1 82 ? -5.585 -6.361 5.093 1.00 96.44 82 LEU A O 1
ATOM 691 N N . TRP A 1 83 ? -5.781 -8.005 3.574 1.00 96.00 83 TRP A N 1
ATOM 692 C CA . TRP A 1 83 ? -6.585 -8.889 4.421 1.00 96.00 83 TRP A CA 1
ATOM 693 C C . TRP A 1 83 ? -5.874 -9.236 5.729 1.00 96.00 83 TRP A C 1
ATOM 695 O O . TRP A 1 83 ? -6.439 -9.096 6.812 1.00 96.00 83 TRP A O 1
ATOM 705 N N . ASN A 1 84 ? -4.608 -9.640 5.642 1.00 94.81 84 ASN A N 1
ATOM 706 C CA . ASN A 1 84 ? -3.828 -9.963 6.829 1.00 94.81 84 ASN A CA 1
ATOM 707 C C . ASN A 1 84 ? -3.599 -8.718 7.702 1.00 94.81 84 ASN A C 1
ATOM 709 O O . ASN A 1 84 ? -3.706 -8.813 8.921 1.00 94.81 84 ASN A O 1
ATOM 713 N N . ASN A 1 85 ? -3.376 -7.547 7.097 1.00 95.38 85 ASN A N 1
ATOM 714 C CA . ASN A 1 85 ? -3.200 -6.283 7.813 1.00 95.38 85 ASN A CA 1
ATOM 715 C C . ASN A 1 85 ? -4.459 -5.855 8.578 1.00 95.38 85 ASN A C 1
ATOM 717 O O . ASN A 1 85 ? -4.341 -5.357 9.698 1.00 95.38 85 ASN A O 1
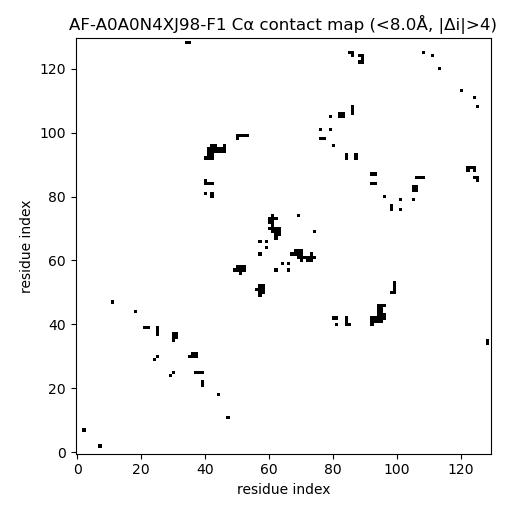ATOM 721 N N . LEU A 1 86 ? -5.660 -6.115 8.046 1.00 93.31 86 LEU A N 1
ATOM 722 C CA . LEU A 1 86 ? -6.922 -5.874 8.761 1.00 93.31 86 LEU A CA 1
ATOM 723 C C . LEU A 1 86 ? -6.988 -6.656 10.082 1.00 93.31 86 LEU A C 1
ATOM 725 O O . LEU A 1 86 ? -7.491 -6.133 11.076 1.00 93.31 86 LEU A O 1
ATOM 729 N N . LEU A 1 87 ? -6.424 -7.867 10.107 1.00 92.56 87 LEU A N 1
ATOM 730 C CA . LEU A 1 87 ? -6.438 -8.779 11.254 1.00 92.56 87 LEU A CA 1
ATOM 731 C C . LEU A 1 87 ? -5.243 -8.602 12.207 1.00 92.56 87 LEU A C 1
ATOM 733 O O . LEU A 1 87 ? -5.206 -9.213 13.275 1.00 92.56 87 LEU A O 1
ATOM 737 N N . GLU A 1 88 ? -4.273 -7.754 11.864 1.00 91.19 88 GLU A N 1
ATOM 738 C CA . GLU A 1 88 ? -3.172 -7.410 12.763 1.00 91.19 88 GLU A CA 1
ATOM 739 C C . GLU A 1 88 ? -3.636 -6.461 13.887 1.00 91.19 88 GLU A C 1
ATOM 741 O O . GLU A 1 88 ? -4.436 -5.547 13.635 1.00 91.19 88 GLU A O 1
ATOM 746 N N . PRO A 1 89 ? -3.104 -6.605 15.119 1.00 86.50 89 PRO A N 1
ATOM 747 C CA . PRO A 1 89 ? -3.459 -5.735 16.236 1.00 86.50 89 PRO A CA 1
ATOM 748 C C . PRO A 1 89 ? -3.208 -4.251 15.943 1.00 86.50 89 PRO A C 1
ATOM 750 O O . PRO A 1 89 ? -2.189 -3.878 15.353 1.00 86.50 89 PRO A O 1
ATOM 753 N N . VAL A 1 90 ? -4.104 -3.389 16.428 1.00 82.75 90 VAL A N 1
ATOM 754 C CA . VAL A 1 90 ? -3.941 -1.928 16.354 1.00 82.75 90 VAL A CA 1
ATOM 755 C C . VAL A 1 90 ? -2.608 -1.514 16.993 1.00 82.75 90 VAL A C 1
ATOM 757 O O . VAL A 1 90 ? -2.235 -2.005 18.059 1.00 82.75 90 VAL A O 1
ATOM 760 N N . GLY A 1 91 ? -1.858 -0.640 16.314 1.00 82.50 91 GLY A N 1
ATOM 761 C CA . GLY A 1 91 ? -0.522 -0.194 16.735 1.00 82.50 91 GLY A CA 1
ATOM 762 C C . GLY A 1 91 ? 0.617 -1.188 16.462 1.00 82.50 91 GLY A C 1
ATOM 763 O O . GLY A 1 91 ? 1.773 -0.864 16.719 1.00 82.50 91 GLY A O 1
ATOM 764 N N . LYS A 1 92 ? 0.316 -2.382 15.935 1.00 90.62 92 LYS A N 1
ATOM 765 C CA . LYS A 1 92 ? 1.302 -3.401 15.528 1.00 90.62 92 LYS A CA 1
ATOM 766 C C . LYS A 1 92 ? 1.081 -3.891 14.096 1.00 90.62 92 LYS A C 1
ATOM 768 O O . LYS A 1 92 ? 1.484 -5.000 13.755 1.00 90.62 92 LYS A O 1
ATOM 773 N N . LYS A 1 93 ? 0.411 -3.078 13.282 1.00 93.56 93 LYS A N 1
ATOM 774 C CA . LYS A 1 93 ? 0.180 -3.373 11.873 1.00 93.56 93 LYS A CA 1
ATOM 775 C C . LYS A 1 93 ? 1.494 -3.293 11.096 1.00 93.56 93 LYS A C 1
ATOM 777 O O . LYS A 1 93 ? 2.320 -2.416 11.341 1.00 93.56 93 LYS A O 1
ATOM 782 N N . THR A 1 94 ? 1.677 -4.210 10.159 1.00 95.44 94 THR A N 1
ATOM 783 C CA . THR A 1 94 ? 2.783 -4.215 9.208 1.00 95.44 94 THR A CA 1
ATOM 784 C C . THR A 1 94 ? 2.742 -2.938 8.372 1.00 95.44 94 THR A C 1
ATOM 786 O O . THR A 1 94 ? 1.679 -2.523 7.908 1.00 95.44 94 THR A O 1
ATOM 789 N N . THR A 1 95 ? 3.899 -2.308 8.171 1.00 96.06 95 THR A N 1
ATOM 790 C CA . THR A 1 95 ? 4.049 -1.107 7.330 1.00 96.06 95 THR A CA 1
ATOM 791 C C . THR A 1 95 ? 4.723 -1.395 5.989 1.00 96.06 95 THR A C 1
ATOM 793 O O . THR A 1 95 ? 4.598 -0.626 5.038 1.00 96.06 95 THR A O 1
ATOM 796 N N . LYS A 1 96 ? 5.427 -2.529 5.893 1.00 95.62 96 LYS A N 1
ATOM 797 C CA . LYS A 1 96 ? 6.162 -2.969 4.707 1.00 95.62 96 LYS A CA 1
ATOM 798 C C . LYS A 1 96 ? 5.802 -4.405 4.345 1.00 95.62 96 LYS A C 1
ATOM 800 O O . LYS A 1 96 ? 6.423 -5.344 4.837 1.00 95.62 96 LYS A O 1
ATOM 805 N N . ALA A 1 97 ? 4.811 -4.579 3.478 1.00 94.50 97 ALA A N 1
ATOM 806 C CA . ALA A 1 97 ? 4.484 -5.889 2.929 1.00 94.50 97 ALA A CA 1
ATOM 807 C C . ALA A 1 97 ? 5.646 -6.469 2.098 1.00 94.50 97 ALA A C 1
ATOM 809 O O . ALA A 1 97 ? 6.248 -5.775 1.273 1.00 94.50 97 ALA A O 1
ATOM 810 N N . ASP A 1 98 ? 5.931 -7.760 2.282 1.00 92.94 98 ASP A N 1
ATOM 811 C CA . ASP A 1 98 ? 6.896 -8.498 1.464 1.00 92.94 98 ASP A CA 1
ATOM 812 C C . ASP A 1 98 ? 6.234 -8.986 0.170 1.00 92.94 98 ASP A C 1
ATOM 814 O O . ASP A 1 98 ? 5.834 -10.138 0.035 1.00 92.94 98 ASP A O 1
ATOM 818 N N . LEU A 1 99 ? 6.104 -8.085 -0.804 1.00 93.25 99 LEU A N 1
ATOM 819 C CA . LEU A 1 99 ? 5.429 -8.366 -2.078 1.00 93.25 99 LEU A CA 1
ATOM 820 C C . LEU A 1 99 ? 6.087 -9.485 -2.909 1.00 93.25 99 LEU A C 1
ATOM 822 O O . LEU A 1 99 ? 5.487 -9.941 -3.880 1.00 93.25 99 LEU A O 1
ATOM 826 N N . GLY A 1 100 ? 7.305 -9.909 -2.551 1.00 90.94 100 GLY A N 1
ATOM 827 C CA . GLY A 1 100 ? 8.004 -11.025 -3.189 1.00 90.94 100 GLY A CA 1
ATOM 828 C C . GLY A 1 100 ? 7.733 -12.386 -2.554 1.00 90.94 100 GLY A C 1
ATOM 829 O O . GLY A 1 100 ? 8.181 -13.388 -3.107 1.00 90.94 100 GLY A O 1
ATOM 830 N N . ASN A 1 101 ? 7.025 -12.421 -1.424 1.00 91.00 101 ASN A N 1
ATOM 831 C CA . ASN A 1 101 ? 6.692 -13.628 -0.681 1.00 91.00 101 ASN A CA 1
ATOM 832 C C . ASN A 1 101 ? 5.183 -13.689 -0.420 1.00 91.00 101 ASN A C 1
ATOM 834 O O . ASN A 1 101 ? 4.682 -13.266 0.624 1.00 91.00 101 ASN A O 1
ATOM 838 N N . ASP A 1 102 ? 4.448 -14.232 -1.383 1.00 90.44 102 ASP A N 1
ATOM 839 C CA . ASP A 1 102 ? 3.008 -14.434 -1.285 1.00 90.44 102 ASP A CA 1
ATOM 840 C C . ASP A 1 102 ? 2.627 -15.835 -0.776 1.00 90.44 102 ASP A C 1
ATOM 842 O O . ASP A 1 102 ? 1.444 -16.178 -0.787 1.00 90.44 102 ASP A O 1
ATOM 846 N N . ASP A 1 103 ? 3.576 -16.614 -0.244 1.00 92.56 103 ASP A N 1
ATOM 847 C CA . ASP A 1 103 ? 3.320 -17.933 0.359 1.00 92.56 103 ASP A CA 1
ATOM 848 C C . ASP A 1 103 ? 2.590 -17.838 1.708 1.00 92.56 103 ASP A C 1
ATOM 850 O O . ASP A 1 103 ? 2.024 -18.823 2.192 1.00 92.56 103 ASP A O 1
ATOM 854 N N . ALA A 1 104 ? 2.561 -16.648 2.320 1.00 86.62 104 ALA A N 1
ATOM 855 C CA . ALA A 1 104 ? 1.846 -16.423 3.569 1.00 86.62 104 ALA A CA 1
ATOM 856 C C . ALA A 1 104 ? 0.364 -16.845 3.436 1.00 86.62 104 A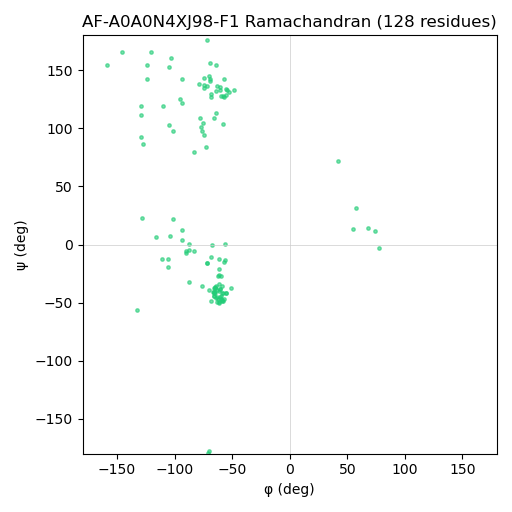LA A C 1
ATOM 858 O O . ALA A 1 104 ? -0.308 -16.491 2.453 1.00 86.62 104 ALA A O 1
ATOM 859 N N . PRO A 1 105 ? -0.186 -17.599 4.405 1.00 91.81 105 PRO A N 1
ATOM 860 C CA . PRO A 1 105 ? -1.597 -17.949 4.388 1.00 91.81 105 PRO A CA 1
ATOM 861 C C . PRO A 1 105 ? -2.464 -16.711 4.649 1.00 91.81 105 PRO A C 1
ATOM 863 O O . PRO A 1 105 ? -2.030 -15.736 5.269 1.00 91.81 105 PRO A O 1
ATOM 866 N N . LEU A 1 106 ? -3.716 -16.763 4.191 1.00 93.44 106 LEU A N 1
ATOM 867 C CA . LEU A 1 106 ? -4.730 -15.809 4.633 1.00 93.44 106 LEU A CA 1
ATOM 868 C C . LEU A 1 106 ? -5.043 -16.080 6.104 1.00 93.44 106 LEU A C 1
ATOM 870 O O . LEU A 1 106 ? -5.354 -17.213 6.481 1.00 93.44 106 LEU A O 1
ATOM 874 N N . LEU A 1 107 ? -4.953 -15.042 6.928 1.00 91.06 107 LEU A N 1
ATOM 875 C CA . LEU A 1 107 ? -5.315 -15.129 8.333 1.00 91.06 107 LEU A CA 1
ATOM 876 C C . LEU A 1 107 ? -6.832 -15.293 8.470 1.00 91.06 107 LEU A C 1
ATOM 878 O O . LEU A 1 107 ? -7.616 -14.704 7.726 1.00 91.06 107 LEU A O 1
ATOM 882 N N . CYS A 1 108 ? -7.246 -16.106 9.437 1.00 89.31 108 CYS A N 1
ATOM 883 C CA . CYS A 1 108 ? -8.639 -16.181 9.856 1.00 89.31 108 CYS A CA 1
ATOM 884 C C . CYS A 1 108 ? -8.846 -15.232 11.044 1.00 89.31 108 CYS A C 1
ATOM 886 O O . CYS A 1 1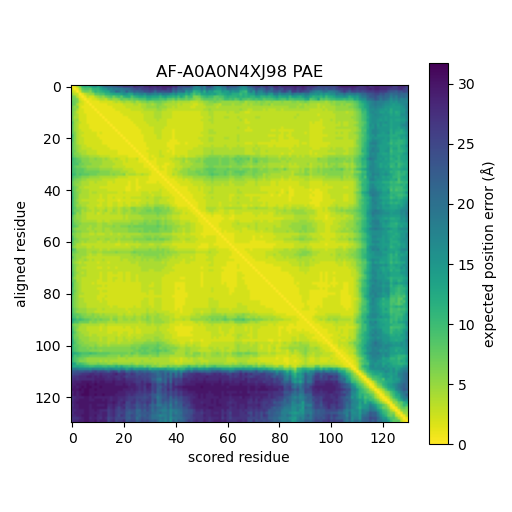08 ? -7.958 -15.159 11.899 1.00 89.31 108 CYS A O 1
ATOM 888 N N . PRO A 1 109 ? -9.993 -14.540 11.143 1.00 85.81 109 PRO A N 1
ATOM 889 C CA . PRO A 1 109 ? -10.327 -13.775 12.337 1.00 85.81 109 PRO A CA 1
ATOM 890 C C . PRO A 1 109 ? -10.279 -14.672 13.580 1.00 85.81 109 PRO A C 1
ATOM 892 O O . PRO A 1 109 ? -10.872 -15.753 13.599 1.00 85.81 109 PRO A O 1
ATOM 895 N N . THR A 1 110 ? -9.565 -14.244 14.619 1.00 74.19 110 THR A N 1
ATOM 896 C CA . THR A 1 110 ? -9.632 -14.901 15.926 1.00 74.19 110 THR A CA 1
ATOM 897 C C . THR A 1 110 ? -10.946 -14.528 16.598 1.00 74.19 110 THR A C 1
ATOM 899 O O . THR A 1 110 ? -11.358 -13.372 16.561 1.00 74.19 110 THR A O 1
ATOM 902 N N . THR A 1 111 ? -11.625 -15.492 17.217 1.00 60.91 111 THR A N 1
ATOM 903 C CA . THR A 1 111 ? -12.842 -15.210 17.986 1.00 60.91 111 THR A CA 1
ATOM 904 C C . THR A 1 111 ? -12.530 -14.227 19.111 1.00 60.91 111 THR A C 1
ATOM 906 O O . THR A 1 111 ? -11.629 -14.489 19.911 1.00 60.91 111 THR A O 1
ATOM 909 N N . VAL A 1 112 ? -13.286 -13.131 19.203 1.00 55.75 112 VAL A N 1
ATOM 910 C CA . VAL A 1 112 ? -13.205 -12.197 20.331 1.00 55.75 112 VAL A CA 1
ATOM 911 C C . VAL A 1 112 ? -13.692 -12.928 21.584 1.00 55.75 112 VAL A C 1
ATOM 913 O O . VAL A 1 112 ? -14.874 -13.244 21.715 1.00 55.75 112 VAL A O 1
ATOM 916 N N . SER A 1 113 ? -12.788 -13.248 22.507 1.00 42.91 113 SER A N 1
ATOM 917 C CA . SER A 1 113 ? -13.165 -13.725 23.836 1.00 42.91 113 SER A CA 1
ATOM 918 C C . S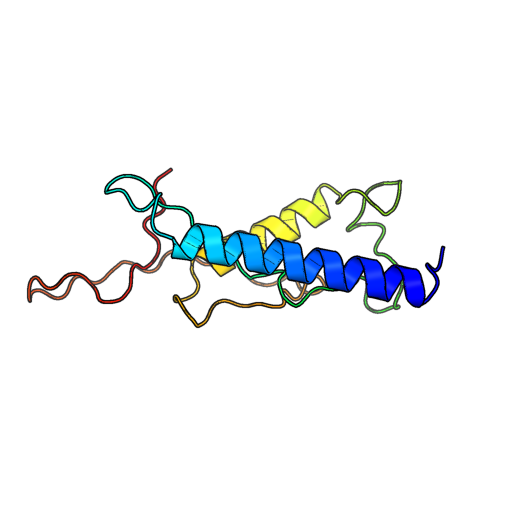ER A 1 113 ? -13.626 -12.526 24.662 1.00 42.91 113 SER A C 1
ATOM 920 O O . SER A 1 113 ? -12.796 -11.787 25.192 1.00 42.91 113 SER A O 1
ATOM 922 N N . PHE A 1 114 ? -14.939 -12.310 24.746 1.00 46.03 114 PHE A N 1
ATOM 923 C CA . PHE A 1 114 ? -15.514 -11.372 25.707 1.00 46.03 114 PHE A CA 1
ATOM 924 C C . PHE A 1 114 ? -15.225 -11.888 27.120 1.00 46.03 114 PHE A C 1
ATOM 926 O O . PHE A 1 114 ? -15.721 -12.947 27.509 1.00 46.03 114 PHE A O 1
ATOM 933 N N . ASP A 1 115 ? -14.403 -11.166 27.883 1.00 45.00 115 ASP A N 1
ATOM 934 C CA . ASP A 1 115 ? -14.306 -11.411 29.318 1.00 45.00 115 ASP A CA 1
ATOM 935 C C . ASP A 1 115 ? -15.665 -11.083 29.955 1.00 45.00 115 ASP A C 1
ATOM 937 O O . ASP A 1 115 ? -16.271 -10.042 29.702 1.00 45.00 115 ASP A O 1
ATOM 941 N N . SER A 1 116 ? -16.140 -11.999 30.793 1.00 45.03 116 SER A N 1
ATOM 942 C CA . SER A 1 116 ? -17.394 -11.953 31.555 1.00 45.03 116 SER A CA 1
ATOM 943 C C . SER A 1 116 ? -17.570 -10.728 32.471 1.00 45.03 116 SER A C 1
ATOM 945 O O . SER A 1 116 ? -18.590 -10.606 33.146 1.00 45.03 116 SER A O 1
ATOM 947 N N . THR A 1 117 ? -16.602 -9.812 32.502 1.00 51.78 117 THR A N 1
ATOM 948 C CA . THR A 1 117 ? -16.578 -8.613 33.346 1.00 51.78 117 THR A CA 1
ATOM 949 C C . THR A 1 117 ? -17.262 -7.387 32.727 1.00 51.78 117 THR A C 1
ATOM 951 O O . THR A 1 117 ? -17.339 -6.350 33.381 1.00 51.78 117 THR A O 1
ATOM 954 N N . GLY A 1 118 ? -17.818 -7.480 31.512 1.00 43.75 118 GLY A N 1
ATOM 955 C CA . GLY A 1 118 ? -18.661 -6.418 30.937 1.00 43.75 118 GLY A CA 1
ATOM 956 C C . GLY A 1 118 ? -17.923 -5.116 30.596 1.00 43.75 118 GLY A C 1
ATOM 957 O O . GLY A 1 118 ? -18.563 -4.093 30.357 1.00 43.75 118 GLY A O 1
ATOM 958 N N . GLY A 1 119 ? -16.589 -5.134 30.564 1.00 45.44 119 GLY A N 1
ATOM 959 C CA . GLY A 1 119 ? -15.794 -4.052 29.993 1.00 45.44 119 GLY A CA 1
ATOM 960 C C . GLY A 1 119 ? -15.763 -4.153 28.469 1.00 45.44 119 GLY A C 1
ATOM 961 O O . GLY A 1 119 ? -15.607 -5.248 27.927 1.00 45.44 119 GLY A O 1
ATOM 962 N N . LEU A 1 120 ? -15.884 -3.017 27.773 1.00 46.97 120 LEU A N 1
ATOM 963 C CA . LEU A 1 120 ? -15.577 -2.944 26.342 1.00 46.97 120 LEU A CA 1
ATOM 964 C C . LEU A 1 120 ? -14.157 -3.507 26.127 1.00 46.97 120 LEU A C 1
ATOM 966 O O . LEU A 1 120 ? -13.244 -3.096 26.854 1.00 46.97 120 LEU A O 1
ATOM 970 N N . PRO A 1 121 ? -13.935 -4.424 25.170 1.00 47.44 121 PRO A N 1
ATOM 971 C CA . PRO A 1 121 ? -12.595 -4.909 24.889 1.00 47.44 121 PRO A CA 1
ATOM 972 C C . PRO A 1 121 ? -11.693 -3.721 24.535 1.00 47.44 121 PRO A C 1
ATOM 974 O O . PRO A 1 121 ? -11.991 -2.924 23.650 1.00 47.44 121 PRO A O 1
ATOM 977 N N . THR A 1 122 ? -10.561 -3.603 25.230 1.00 45.81 122 THR A N 1
ATOM 978 C CA . THR A 1 122 ? -9.547 -2.554 25.005 1.00 45.81 122 THR A CA 1
ATOM 979 C C . THR A 1 122 ? -8.830 -2.691 23.658 1.00 45.81 122 THR A C 1
ATOM 981 O O . THR A 1 122 ? -7.985 -1.868 23.310 1.00 45.81 122 THR A O 1
ATOM 984 N N . SER A 1 123 ? -9.188 -3.709 22.877 1.00 43.84 123 SER A N 1
ATOM 985 C CA . SER A 1 123 ? -8.820 -3.878 21.483 1.00 43.84 123 SER A CA 1
ATOM 986 C C . SER A 1 123 ? -10.078 -4.148 20.664 1.00 43.84 123 SER A C 1
ATOM 988 O O . SER A 1 123 ? -10.652 -5.234 20.754 1.00 43.84 123 SER A O 1
ATOM 990 N N . PHE A 1 124 ? -10.467 -3.198 19.818 1.00 43.66 124 PHE A N 1
ATOM 991 C CA . PHE A 1 124 ? -11.246 -3.517 18.626 1.00 43.66 124 PHE A CA 1
ATOM 992 C C . PHE A 1 124 ? -10.409 -4.514 17.804 1.00 43.66 124 PHE A C 1
ATOM 994 O O . PHE A 1 124 ? -9.396 -4.142 17.210 1.00 43.66 124 PHE A O 1
ATOM 1001 N N . GLN A 1 125 ? -10.762 -5.799 17.841 1.00 47.62 125 GLN A N 1
ATOM 1002 C CA . GLN A 1 125 ? -10.244 -6.798 16.909 1.00 47.62 125 GLN A CA 1
ATOM 1003 C C . GLN A 1 125 ? -11.325 -7.044 15.864 1.00 47.62 125 GLN A C 1
ATOM 1005 O O . GLN A 1 125 ? -12.265 -7.787 16.111 1.00 47.62 125 GLN A O 1
ATOM 1010 N N . ALA A 1 126 ? -11.167 -6.364 14.727 1.00 42.69 126 ALA A N 1
ATOM 1011 C CA . ALA A 1 126 ? -11.833 -6.629 13.457 1.00 42.69 126 ALA A CA 1
ATOM 1012 C C . ALA A 1 126 ? -13.329 -6.986 13.552 1.00 42.69 126 ALA A C 1
ATOM 1014 O O . ALA A 1 126 ? -13.729 -8.111 13.256 1.00 42.69 126 ALA A O 1
ATOM 1015 N N . GLU A 1 127 ? -14.174 -6.002 13.863 1.00 37.66 127 GLU A N 1
ATOM 1016 C CA . GLU A 1 127 ? -15.548 -6.048 13.363 1.00 37.66 127 GLU A CA 1
ATOM 1017 C C . GLU A 1 127 ? -15.503 -5.690 11.877 1.00 37.66 127 GLU A C 1
ATOM 1019 O O . GLU A 1 127 ? -15.435 -4.531 11.473 1.00 37.66 127 GLU A O 1
ATOM 1024 N N . LEU A 1 128 ? -15.438 -6.735 11.054 1.00 41.91 128 LEU A N 1
ATO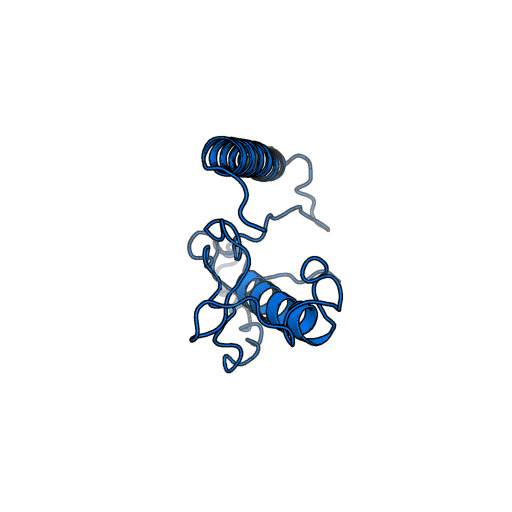M 1025 C CA . LEU A 1 128 ? -15.654 -6.645 9.621 1.00 41.91 128 LEU A CA 1
ATOM 1026 C C . LEU A 1 128 ? -17.161 -6.422 9.418 1.00 41.91 128 LEU A C 1
ATOM 1028 O O . LEU A 1 128 ? -17.914 -7.379 9.244 1.00 41.91 128 LEU A O 1
ATOM 1032 N N . VAL A 1 129 ? -17.622 -5.175 9.511 1.00 32.22 129 VAL A N 1
ATOM 1033 C CA . VAL A 1 129 ? -18.962 -4.837 9.021 1.00 32.22 129 VAL A CA 1
ATOM 1034 C C . VAL A 1 129 ? -18.856 -4.801 7.497 1.00 32.22 129 VAL A C 1
ATOM 1036 O O . VAL A 1 129 ? -18.219 -3.913 6.929 1.00 32.22 129 VAL A O 1
ATOM 1039 N N . ALA A 1 130 ? -19.374 -5.852 6.861 1.00 32.56 130 ALA A N 1
ATOM 1040 C CA . ALA A 1 130 ? -19.610 -5.912 5.422 1.00 32.56 130 ALA A CA 1
ATOM 1041 C C . ALA A 1 130 ? -20.915 -5.193 5.063 1.00 32.56 130 ALA A C 1
ATOM 1043 O O . ALA A 1 130 ? -21.863 -5.273 5.878 1.00 32.56 130 ALA A O 1
#

Foldseek 3Di:
DDDDPVVLVVQQVVLVVVVVVLVVVQVVCPQVDPQDGDDDQQQAQPPSDADDEPVRHQDPQQADPVSPHGDPVVVVLVVQLSQVQLQDWPPGGHNYDPSRDSVDDRDDQDDDDDDPPPDDPPTPRDPPND